Protein AF-0000000084122572 (afdb_homodimer)

pLDDT: mean 97.34, std 3.8, range [66.56, 98.88]

Secondary structure (DSSP, 8-state):
--B--TT--HHHHHHHHHHHHHSEE-HHHHHHHSSS-S-HHHHHHHHHHHHHTTSEEEEETTEEEE-HHHHHHHTT-SBGGG-----/--B--TT--HHHHHHHHHHHHHSEE-HHHHHHHSSS-S-HHHHHHHHHHHHHTTSEEEEETTEEEE-HHHHHHHTT-SBGGG-----

Organism: NCBI:txid755307

Radius of gyration: 16.16 Å; Cα contacts (8 Å, |Δi|>4): 294; chains: 2; bounding box: 22×49×39 Å

Foldseek 3Di:
DFAEAPVDDPLLLQLLVVLVVVQKDALVVSCVVCSRPDHSVVNLVSQVVCVQQPQWPDPDPRMIGGDPVVVCRNVRNDHSNPTDGDD/DFAEAPVDDPLLLQLLVVLVVVQKDALVVSCVVCSRPDHSVVNLVSQVVCVQQPQWPDPDPRMIGGDPVVVCRNVRNDHSNPTDGHD

InterPro domains:
  IPR036388 Winged helix-like DNA-binding domain superfamily [G3DSA:1.10.10.10] (1-87)

Structure (mmCIF, N/CA/C/O backbone):
data_AF-0000000084122572-model_v1
#
loop_
_entity.id
_entity.type
_entity.pdbx_description
1 polymer 'Winged helix-turn-helix domain-containing protein'
#
loop_
_atom_site.group_PDB
_atom_site.id
_atom_site.type_symbol
_atom_site.label_atom_id
_atom_site.label_alt_id
_atom_site.label_comp_id
_atom_site.label_asym_id
_atom_site.label_entity_id
_atom_site.label_seq_id
_atom_site.pdbx_PDB_ins_code
_atom_site.Cartn_x
_atom_site.Cartn_y
_atom_site.Cartn_z
_atom_site.occupancy
_atom_site.B_iso_or_equiv
_atom_site.auth_seq_id
_atom_site.auth_comp_id
_atom_site.auth_asym_id
_atom_site.auth_atom_id
_atom_site.pdbx_PDB_model_num
ATOM 1 N N . MET A 1 1 ? -8.031 -1.86 8.461 1 94.31 1 MET A N 1
ATOM 2 C CA . MET A 1 1 ? -6.695 -1.503 8 1 94.31 1 MET A CA 1
ATOM 3 C C . MET A 1 1 ? -5.875 -2.75 7.691 1 94.31 1 MET A C 1
ATOM 5 O O . MET A 1 1 ? -6.105 -3.811 8.273 1 94.31 1 MET A O 1
ATOM 9 N N . ARG A 1 2 ? -5.004 -2.73 6.719 1 97.31 2 ARG A N 1
ATOM 10 C CA . ARG A 1 2 ? -4.113 -3.834 6.387 1 97.31 2 ARG A CA 1
ATOM 11 C C . ARG A 1 2 ? -2.885 -3.838 7.289 1 97.31 2 ARG A C 1
ATOM 13 O O . ARG A 1 2 ? -2.434 -2.781 7.738 1 97.31 2 ARG A O 1
ATOM 20 N N . TYR A 1 3 ? -2.365 -5.004 7.527 1 97.19 3 TYR A N 1
ATOM 21 C CA . TYR A 1 3 ? -1.161 -5.199 8.328 1 97.19 3 TYR A CA 1
ATOM 22 C C . TYR A 1 3 ? -0.036 -5.789 7.484 1 97.19 3 TYR A C 1
ATOM 24 O O . TYR A 1 3 ? 0.026 -7.004 7.281 1 97.19 3 TYR A O 1
ATOM 32 N N . SER A 1 4 ? 0.848 -4.961 7.02 1 97.38 4 SER A N 1
ATOM 33 C CA . SER A 1 4 ? 1.877 -5.371 6.07 1 97.38 4 SER A CA 1
ATOM 34 C C . SER A 1 4 ? 3.096 -5.941 6.789 1 97.38 4 SER A C 1
ATOM 36 O O . SER A 1 4 ? 3.396 -5.547 7.918 1 97.38 4 SER A O 1
ATOM 38 N N . ALA A 1 5 ? 3.775 -6.859 6.203 1 97.56 5 ALA A N 1
ATOM 39 C CA . ALA A 1 5 ? 5.086 -7.316 6.656 1 97.56 5 ALA A CA 1
ATOM 40 C C . ALA A 1 5 ? 6.191 -6.375 6.18 1 97.56 5 ALA A C 1
ATOM 42 O O . ALA A 1 5 ? 5.992 -5.602 5.238 1 97.56 5 ALA A O 1
ATOM 43 N N . ASP A 1 6 ? 7.375 -6.496 6.809 1 95.94 6 ASP A N 1
ATOM 44 C CA . ASP A 1 6 ? 8.508 -5.625 6.508 1 95.94 6 ASP A CA 1
ATOM 45 C C . ASP A 1 6 ? 8.992 -5.824 5.074 1 95.94 6 ASP A C 1
ATOM 47 O O . ASP A 1 6 ? 9.586 -4.922 4.484 1 95.94 6 ASP A O 1
ATOM 51 N N . TRP A 1 7 ? 8.797 -6.988 4.57 1 97.19 7 TRP A N 1
ATOM 52 C CA . TRP A 1 7 ? 9.32 -7.316 3.246 1 97.19 7 TRP A CA 1
ATOM 53 C C . TRP A 1 7 ? 8.383 -6.812 2.152 1 97.19 7 TRP A C 1
ATOM 55 O O . TRP A 1 7 ? 8.727 -6.852 0.969 1 97.19 7 TRP A O 1
ATOM 65 N N . MET A 1 8 ? 7.121 -6.359 2.5 1 98.38 8 MET A N 1
ATOM 66 C CA . MET A 1 8 ? 6.129 -5.941 1.513 1 98.38 8 MET A CA 1
ATOM 67 C C . MET A 1 8 ? 6.398 -4.52 1.038 1 98.38 8 MET A C 1
ATOM 69 O O . MET A 1 8 ? 6.914 -3.693 1.794 1 98.38 8 MET A O 1
ATOM 73 N N . THR A 1 9 ? 6.027 -4.242 -0.184 1 98.19 9 THR A N 1
ATOM 74 C CA . THR A 1 9 ? 6.09 -2.93 -0.817 1 98.19 9 THR A CA 1
ATOM 75 C C . THR A 1 9 ? 4.711 -2.498 -1.306 1 98.19 9 THR A C 1
ATOM 77 O O . THR A 1 9 ? 3.758 -3.279 -1.264 1 98.19 9 THR A O 1
ATOM 80 N N . ILE A 1 10 ? 4.629 -1.223 -1.736 1 98.31 10 ILE A N 1
ATOM 81 C CA . ILE A 1 10 ? 3.348 -0.698 -2.191 1 98.31 10 ILE A CA 1
ATOM 82 C C . ILE A 1 10 ? 2.889 -1.461 -3.434 1 98.31 10 ILE A C 1
ATOM 84 O O . ILE A 1 10 ? 1.689 -1.665 -3.635 1 98.31 10 ILE A O 1
ATOM 88 N N . ALA A 1 11 ? 3.857 -1.939 -4.25 1 98.31 11 ALA A N 1
ATOM 89 C CA . ALA A 1 11 ? 3.535 -2.73 -5.434 1 98.31 11 ALA A CA 1
ATOM 90 C C . ALA A 1 11 ? 2.732 -3.973 -5.062 1 98.31 11 ALA A C 1
ATOM 92 O O . ALA A 1 11 ? 1.826 -4.375 -5.797 1 98.31 11 ALA A O 1
ATOM 93 N N . ASP A 1 12 ? 3.053 -4.566 -3.969 1 98.75 12 ASP A N 1
ATOM 94 C CA . ASP A 1 12 ? 2.365 -5.777 -3.527 1 98.75 12 ASP A CA 1
ATOM 95 C C . ASP A 1 12 ? 0.876 -5.516 -3.316 1 98.75 12 ASP A C 1
ATOM 97 O O . ASP A 1 12 ? 0.037 -6.324 -3.721 1 98.75 12 ASP A O 1
ATOM 101 N N . ASP A 1 13 ? 0.563 -4.414 -2.689 1 98.69 13 ASP A N 1
ATOM 102 C CA . ASP A 1 13 ? -0.836 -4.066 -2.467 1 98.69 13 ASP A CA 1
ATOM 103 C C . ASP A 1 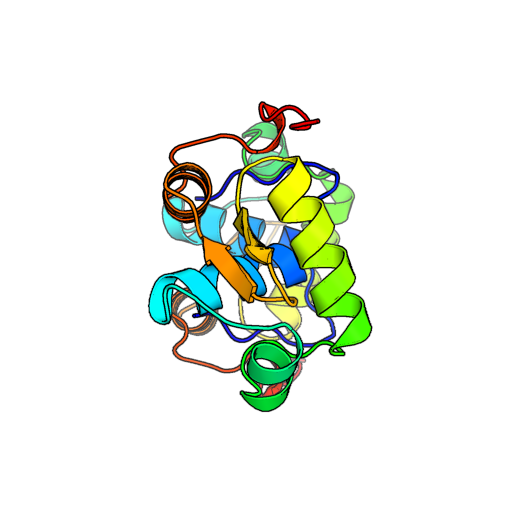13 ? -1.569 -3.865 -3.791 1 98.69 13 ASP A C 1
ATOM 105 O O . ASP A 1 13 ? -2.713 -4.301 -3.947 1 98.69 13 ASP A O 1
ATOM 109 N N . ARG A 1 14 ? -0.904 -3.205 -4.738 1 98.5 14 ARG A N 1
ATOM 110 C CA . ARG A 1 14 ? -1.53 -2.951 -6.031 1 98.5 14 ARG A CA 1
ATOM 111 C C . ARG A 1 14 ? -1.75 -4.25 -6.797 1 98.5 14 ARG A C 1
ATOM 113 O O . ARG A 1 14 ? -2.795 -4.438 -7.426 1 98.5 14 ARG A O 1
ATOM 120 N N . ILE A 1 15 ? -0.784 -5.086 -6.734 1 98.81 15 ILE A N 1
ATOM 121 C CA . ILE A 1 15 ? -0.897 -6.383 -7.387 1 98.81 15 ILE A CA 1
ATOM 122 C C . ILE A 1 15 ? -2.07 -7.16 -6.789 1 98.81 15 ILE A C 1
ATOM 124 O O . ILE A 1 15 ? -2.914 -7.68 -7.523 1 98.81 15 ILE A O 1
ATOM 128 N N . LEU A 1 16 ? -2.131 -7.254 -5.48 1 98.81 16 LEU A N 1
ATOM 129 C CA . LEU A 1 16 ? -3.199 -7.992 -4.812 1 98.81 16 LEU A CA 1
ATOM 130 C C . LEU A 1 16 ? -4.559 -7.379 -5.121 1 98.81 16 LEU A C 1
ATOM 132 O O . LEU A 1 16 ? -5.531 -8.102 -5.363 1 98.81 16 LEU A O 1
ATOM 136 N N . GLU A 1 17 ? -4.672 -6.062 -5.094 1 98.75 17 GLU A N 1
ATOM 137 C CA . GLU A 1 17 ? -5.93 -5.398 -5.418 1 98.75 17 GLU A CA 1
ATOM 138 C C . GLU A 1 17 ? -6.359 -5.699 -6.852 1 98.75 17 GLU A C 1
ATOM 140 O O . GLU A 1 17 ? -7.539 -5.949 -7.113 1 98.75 17 GLU A O 1
ATOM 145 N N . TYR A 1 18 ? -5.418 -5.555 -7.758 1 98.56 18 TYR A N 1
ATOM 146 C CA . TYR A 1 18 ? -5.719 -5.855 -9.156 1 98.56 18 TYR A CA 1
ATOM 147 C C . TYR A 1 18 ? -6.273 -7.266 -9.305 1 98.56 18 TYR A C 1
ATOM 149 O O . TYR A 1 18 ? -7.32 -7.469 -9.922 1 98.56 18 TYR A O 1
ATOM 157 N N . LEU A 1 19 ? -5.594 -8.242 -8.742 1 98.75 19 LEU A N 1
ATOM 158 C CA . LEU A 1 19 ? -5.988 -9.641 -8.867 1 98.75 19 LEU A CA 1
ATOM 159 C C . LEU A 1 19 ? -7.301 -9.906 -8.133 1 98.75 19 LEU A C 1
ATOM 161 O O . LEU A 1 19 ? -8.086 -10.766 -8.539 1 98.75 19 LEU A O 1
ATOM 165 N N . SER A 1 20 ? -7.477 -9.219 -7.039 1 98.56 20 SER A N 1
ATOM 166 C CA . SER A 1 20 ? -8.75 -9.352 -6.344 1 98.56 20 SER A CA 1
ATOM 167 C C . SER A 1 20 ? -9.922 -9.008 -7.262 1 98.56 20 SER A C 1
ATOM 169 O O . SER A 1 20 ? -11 -9.586 -7.145 1 98.56 20 SER A O 1
ATOM 171 N N . SER A 1 21 ? -9.727 -8.078 -8.141 1 97.31 21 SER A N 1
ATOM 172 C CA . SER A 1 21 ? -10.773 -7.637 -9.055 1 97.31 21 SER A CA 1
ATOM 173 C C . SER A 1 21 ? -10.836 -8.523 -10.289 1 97.31 21 SER A C 1
ATOM 175 O O . SER A 1 21 ? -11.914 -8.734 -10.859 1 97.31 21 SER A O 1
ATOM 177 N N . THR A 1 22 ? -9.734 -9.148 -10.742 1 97.69 22 THR A N 1
ATOM 178 C CA . THR A 1 22 ? -9.68 -9.891 -11.992 1 97.69 22 THR A CA 1
ATOM 179 C C . THR A 1 22 ? -9.547 -11.383 -11.734 1 97.69 22 THR A C 1
ATOM 181 O O . THR A 1 22 ? -9.664 -12.195 -12.656 1 97.69 22 THR A O 1
ATOM 184 N N . GLU A 1 23 ? -9.297 -11.727 -10.516 1 97.19 23 GLU A N 1
ATOM 185 C CA . GLU A 1 23 ? -9.117 -13.094 -10.031 1 97.19 23 GLU A CA 1
ATOM 186 C C . GLU A 1 23 ? -7.773 -13.664 -10.477 1 97.19 23 GLU A C 1
ATOM 188 O O . GLU A 1 23 ? -6.992 -14.133 -9.648 1 97.19 23 GLU A O 1
ATOM 193 N N . THR A 1 24 ? -7.52 -13.641 -11.797 1 98.38 24 THR A N 1
ATOM 194 C CA . THR A 1 24 ? -6.27 -14.164 -12.352 1 98.38 24 THR A CA 1
ATOM 195 C C . THR A 1 24 ? -5.676 -13.188 -13.359 1 98.38 24 THR A C 1
ATOM 197 O O . THR A 1 24 ? -6.402 -12.422 -13.992 1 98.38 24 THR A O 1
ATOM 200 N N . SER A 1 25 ? -4.293 -13.258 -13.484 1 98.69 25 SER A N 1
ATOM 201 C CA . SER A 1 25 ? -3.625 -12.43 -14.484 1 98.69 25 SER A CA 1
ATOM 202 C C . SER A 1 25 ? -2.143 -12.766 -14.586 1 98.69 25 SER A C 1
ATOM 204 O O . SER A 1 25 ? -1.65 -13.633 -13.859 1 98.69 25 SER A O 1
ATOM 206 N N . THR A 1 26 ? -1.456 -12.117 -15.523 1 98.81 26 THR A N 1
ATOM 207 C CA . THR A 1 26 ? -0.013 -12.227 -15.703 1 98.81 26 THR A CA 1
ATOM 208 C C . THR A 1 26 ? 0.667 -10.883 -15.438 1 98.81 26 THR A C 1
ATOM 210 O O . THR A 1 26 ? 0.035 -9.828 -15.539 1 98.81 26 THR A O 1
ATOM 213 N N . PRO A 1 27 ? 1.97 -10.969 -15.094 1 98.69 27 PRO A N 1
ATOM 214 C CA . PRO A 1 27 ? 2.705 -9.719 -14.914 1 98.69 27 PRO A CA 1
ATOM 215 C C . PRO A 1 27 ? 2.572 -8.781 -16.125 1 98.69 27 PRO A C 1
ATOM 217 O O . PRO A 1 27 ? 2.412 -7.57 -15.953 1 98.69 27 PRO A O 1
ATOM 220 N N . LYS A 1 28 ? 2.562 -9.328 -17.312 1 98.56 28 LYS A N 1
ATOM 221 C CA . LYS A 1 28 ? 2.43 -8.516 -18.516 1 98.56 28 LYS A CA 1
ATOM 222 C C . LYS A 1 28 ? 1.072 -7.82 -18.562 1 98.56 28 LYS A C 1
ATOM 224 O O . LYS A 1 28 ? 0.994 -6.621 -18.844 1 98.56 28 LYS A O 1
ATOM 229 N N . LYS A 1 29 ? 0.058 -8.578 -18.375 1 98.38 29 LYS A N 1
ATOM 230 C CA . LYS A 1 29 ? -1.286 -8.008 -18.406 1 98.38 29 LYS A CA 1
ATOM 231 C C . LYS A 1 29 ? -1.456 -6.938 -17.328 1 98.38 29 LYS A C 1
ATOM 233 O O . LYS A 1 29 ? -2.123 -5.926 -17.547 1 98.38 29 LYS A O 1
ATOM 238 N N . MET A 1 30 ? -0.929 -7.16 -16.141 1 98.12 30 MET A N 1
ATOM 239 C CA . MET A 1 30 ? -0.984 -6.172 -15.078 1 98.12 30 MET A CA 1
ATOM 240 C C . MET A 1 30 ? -0.303 -4.871 -15.5 1 98.12 30 MET A C 1
ATOM 242 O O . MET A 1 30 ? -0.881 -3.793 -15.367 1 98.12 30 MET A O 1
ATOM 246 N N . GLU A 1 31 ? 0.901 -4.996 -16.062 1 98.31 31 GLU A N 1
ATOM 247 C CA . GLU A 1 31 ? 1.627 -3.826 -16.547 1 98.31 31 GLU A CA 1
ATOM 248 C C . GLU A 1 31 ? 0.838 -3.09 -17.625 1 98.31 31 GLU A C 1
ATOM 250 O O . GLU A 1 31 ? 0.695 -1.867 -17.578 1 98.31 31 GLU A O 1
ATOM 255 N N . ASP A 1 32 ? 0.251 -3.873 -18.547 1 98.06 32 ASP A N 1
ATOM 256 C CA . ASP A 1 32 ? -0.464 -3.305 -19.688 1 98.06 32 ASP A CA 1
ATOM 257 C C . ASP A 1 32 ? -1.736 -2.59 -19.234 1 98.06 32 ASP A C 1
ATOM 259 O O . ASP A 1 32 ? -2.236 -1.705 -19.922 1 98.06 32 ASP A O 1
ATOM 263 N N . SER A 1 33 ? -2.25 -3.025 -18.172 1 96.06 33 SER A N 1
ATOM 264 C CA . SER A 1 33 ? -3.502 -2.461 -17.672 1 96.06 33 SER A CA 1
ATOM 265 C C . SER A 1 33 ? -3.332 -0.998 -17.281 1 96.06 33 SER A C 1
ATOM 267 O O . SER A 1 33 ? -4.293 -0.227 -17.297 1 96.06 33 SER A O 1
ATOM 269 N N . GLY A 1 34 ? -2.107 -0.616 -16.812 1 94.25 34 GLY A N 1
ATOM 270 C CA . GLY A 1 34 ? -1.844 0.736 -16.344 1 94.25 34 GLY A CA 1
ATOM 271 C C . GLY A 1 34 ? -2.26 0.962 -14.906 1 94.25 34 GLY A C 1
ATOM 272 O O . GLY A 1 34 ? -1.981 2.018 -14.328 1 94.25 34 GLY A O 1
ATOM 273 N N . SER A 1 35 ? -2.928 -0.006 -14.375 1 91.69 35 SER A N 1
ATOM 274 C CA . SER A 1 35 ? -3.379 0.109 -12.992 1 91.69 35 SER A CA 1
ATOM 275 C C . SER A 1 35 ? -2.264 -0.246 -12.008 1 91.69 35 SER A C 1
ATOM 277 O O . SER A 1 35 ? -2.227 0.267 -10.891 1 91.69 35 SER A O 1
ATOM 279 N N . VAL A 1 36 ? -1.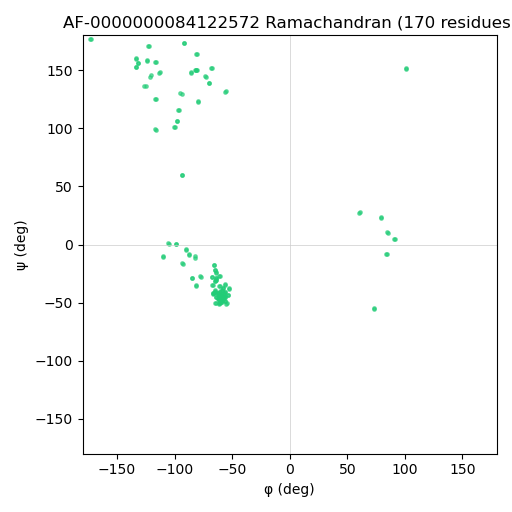468 -1.139 -12.344 1 95.56 36 VAL A N 1
ATOM 280 C CA . VAL A 1 36 ? -0.245 -1.48 -11.625 1 95.56 36 VAL A CA 1
ATOM 281 C C . VAL A 1 36 ? 0.959 -0.86 -12.328 1 95.56 36 VAL A C 1
ATOM 283 O O . VAL A 1 36 ? 1.413 -1.365 -13.359 1 95.56 36 VAL A O 1
ATOM 286 N N . ARG A 1 37 ? 1.446 0.192 -11.852 1 96.38 37 ARG A N 1
ATOM 287 C CA . ARG A 1 37 ? 2.398 1.033 -12.57 1 96.38 37 ARG A CA 1
ATOM 288 C C . ARG A 1 37 ? 3.834 0.651 -12.227 1 96.38 37 ARG A C 1
ATOM 290 O O . ARG A 1 37 ? 4.598 1.477 -11.719 1 96.38 37 ARG A O 1
ATOM 297 N N . PHE A 1 38 ? 4.195 -0.453 -12.461 1 97.44 38 PHE A N 1
ATOM 298 C CA . PHE A 1 38 ? 5.535 -1.019 -12.344 1 97.44 38 PHE A CA 1
ATOM 299 C C . PHE A 1 38 ? 5.891 -1.827 -13.586 1 97.44 38 PHE A C 1
ATOM 301 O O . PHE A 1 38 ? 5.012 -2.162 -14.383 1 97.44 38 PHE A O 1
ATOM 308 N N . THR A 1 39 ? 7.082 -2.035 -13.797 1 97.5 39 THR A N 1
ATOM 309 C CA . THR A 1 39 ? 7.508 -2.818 -14.945 1 97.5 39 THR A CA 1
ATOM 310 C C . THR A 1 39 ? 7.086 -4.277 -14.797 1 97.5 39 THR A C 1
ATOM 312 O O . THR A 1 39 ? 6.969 -4.785 -13.68 1 97.5 39 THR A O 1
ATOM 315 N N . ARG A 1 40 ? 6.883 -4.93 -15.938 1 98.12 40 ARG A N 1
ATOM 316 C CA . ARG A 1 40 ? 6.527 -6.348 -15.969 1 98.12 40 ARG A CA 1
ATOM 317 C C . ARG A 1 40 ? 7.531 -7.18 -15.172 1 98.12 40 ARG A C 1
ATOM 319 O O . ARG A 1 40 ? 7.145 -8.102 -14.453 1 98.12 40 ARG A O 1
ATOM 326 N N . GLN A 1 41 ? 8.766 -6.891 -15.352 1 98.44 41 GLN A N 1
ATOM 327 C CA . GLN A 1 41 ? 9.812 -7.625 -14.656 1 98.44 41 GLN A CA 1
ATOM 328 C C . GLN A 1 41 ? 9.648 -7.516 -13.141 1 98.44 41 GLN A C 1
ATOM 330 O O . GLN A 1 41 ? 9.695 -8.523 -12.43 1 98.44 41 GLN A O 1
ATOM 335 N N . TYR A 1 42 ? 9.477 -6.293 -12.641 1 98.75 42 TYR A N 1
ATOM 336 C CA . TYR A 1 42 ? 9.328 -6.059 -11.211 1 98.75 42 TYR A CA 1
ATOM 337 C C . TYR A 1 42 ? 8.031 -6.676 -10.688 1 98.75 42 TYR A C 1
ATOM 339 O O . TYR A 1 42 ? 8.016 -7.27 -9.609 1 98.75 42 TYR A O 1
ATOM 347 N N . ILE A 1 43 ? 6.965 -6.516 -11.469 1 98.81 43 ILE A N 1
ATOM 348 C CA . ILE A 1 43 ? 5.703 -7.141 -11.094 1 98.81 43 ILE A CA 1
ATOM 349 C C . ILE A 1 43 ? 5.895 -8.648 -10.953 1 98.81 43 ILE A C 1
ATOM 351 O O . ILE A 1 43 ? 5.387 -9.258 -10.016 1 98.81 43 ILE A O 1
ATOM 355 N N . GLY A 1 44 ? 6.582 -9.234 -11.891 1 98.75 44 GLY A N 1
ATOM 356 C CA . GLY A 1 44 ? 6.863 -10.664 -11.812 1 98.75 44 GLY A CA 1
ATOM 357 C C . GLY A 1 44 ? 7.605 -11.055 -10.547 1 98.75 44 GLY A C 1
ATOM 358 O O . GLY A 1 44 ? 7.27 -12.055 -9.914 1 98.75 44 GLY A O 1
ATOM 359 N N . GLU A 1 45 ? 8.609 -10.352 -10.219 1 98.69 45 GLU A N 1
ATOM 360 C CA . GLU A 1 45 ? 9.383 -10.586 -9 1 98.69 45 GLU A CA 1
ATOM 361 C C . GLU A 1 45 ? 8.492 -10.539 -7.766 1 98.69 45 GLU A C 1
ATOM 363 O O . GLU A 1 45 ? 8.594 -11.398 -6.887 1 98.69 45 GLU A O 1
ATOM 368 N N . ARG A 1 46 ? 7.715 -9.5 -7.719 1 98.75 46 ARG A N 1
ATOM 369 C CA . ARG A 1 46 ? 6.832 -9.336 -6.57 1 98.75 46 ARG A CA 1
ATOM 370 C C . ARG A 1 46 ? 5.793 -10.445 -6.516 1 98.75 46 ARG A C 1
ATOM 372 O O . ARG A 1 46 ? 5.441 -10.922 -5.434 1 98.75 46 ARG A O 1
ATOM 379 N N . CYS A 1 47 ? 5.223 -10.852 -7.668 1 98.81 47 CYS A N 1
ATOM 380 C CA . CYS A 1 47 ? 4.281 -11.961 -7.699 1 98.81 47 CYS A CA 1
ATOM 381 C C . CYS A 1 47 ? 4.91 -13.227 -7.125 1 98.81 47 CYS A C 1
ATOM 383 O O . CYS A 1 47 ? 4.27 -13.961 -6.371 1 98.81 47 CYS A O 1
ATOM 385 N N . ARG A 1 48 ? 6.125 -13.531 -7.52 1 98.5 48 ARG A N 1
ATOM 386 C CA . ARG A 1 48 ? 6.828 -14.695 -6.984 1 98.5 48 ARG A CA 1
ATOM 387 C C . ARG A 1 48 ? 6.953 -14.602 -5.465 1 98.5 48 ARG A C 1
ATOM 389 O O . ARG A 1 48 ? 6.723 -15.586 -4.758 1 98.5 48 ARG A O 1
ATOM 396 N N . LYS A 1 49 ? 7.324 -13.469 -5.012 1 98.62 49 LYS A N 1
ATOM 397 C CA . LYS A 1 49 ? 7.461 -13.258 -3.572 1 98.62 49 LYS A CA 1
ATOM 398 C C . LYS A 1 49 ? 6.121 -13.453 -2.861 1 98.62 49 LYS A C 1
ATOM 400 O O . LYS A 1 49 ? 6.043 -14.164 -1.861 1 98.62 49 LYS A O 1
ATOM 405 N N . LEU A 1 50 ? 5.09 -12.805 -3.336 1 98.81 50 LEU A N 1
ATOM 406 C CA . LEU A 1 50 ? 3.75 -12.945 -2.775 1 98.81 50 LEU A CA 1
ATOM 407 C C . LEU A 1 50 ? 3.309 -14.406 -2.773 1 98.81 50 LEU A C 1
ATOM 409 O O . LEU A 1 50 ? 2.654 -14.859 -1.832 1 98.81 50 LEU A O 1
ATOM 413 N N . ALA A 1 51 ? 3.635 -15.102 -3.877 1 98.69 51 ALA A N 1
ATOM 414 C CA . ALA A 1 51 ? 3.283 -16.516 -3.971 1 98.69 51 ALA A CA 1
ATOM 415 C C . ALA A 1 51 ? 4.035 -17.344 -2.926 1 98.69 51 ALA A C 1
ATOM 417 O O . ALA A 1 51 ? 3.475 -18.266 -2.332 1 98.69 51 ALA A O 1
ATOM 418 N N . SER A 1 52 ? 5.262 -17.016 -2.713 1 98.5 52 SER A N 1
ATOM 419 C CA . SER A 1 52 ? 6.078 -17.766 -1.759 1 98.5 52 SER A CA 1
ATOM 420 C C . SER A 1 52 ? 5.559 -17.594 -0.335 1 98.5 52 SER A C 1
ATOM 422 O O . SER A 1 52 ? 5.914 -18.359 0.558 1 98.5 52 SER A O 1
ATOM 424 N N . TYR A 1 53 ? 4.754 -16.594 -0.063 1 98.5 53 TYR A N 1
ATOM 425 C CA . 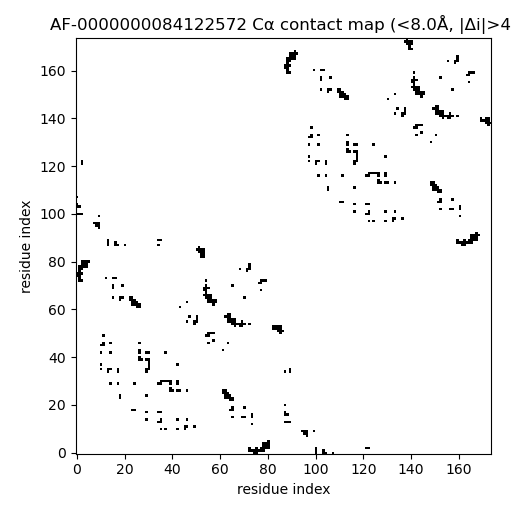TYR A 1 53 ? 4.16 -16.391 1.253 1 98.5 53 TYR A CA 1
ATOM 426 C C . TYR A 1 53 ? 2.688 -16.781 1.256 1 98.5 53 TYR A C 1
ATOM 428 O O . TYR A 1 53 ? 1.976 -16.531 2.232 1 98.5 53 TYR A O 1
ATOM 436 N N . GLY A 1 54 ? 2.182 -17.234 0.116 1 98.31 54 GLY A N 1
ATOM 437 C CA . GLY A 1 54 ? 0.854 -17.828 0.055 1 98.31 54 GLY A CA 1
ATOM 438 C C . GLY A 1 54 ? -0.235 -16.828 -0.254 1 98.31 54 GLY A C 1
ATOM 439 O O . GLY A 1 54 ? -1.423 -17.141 -0.205 1 98.31 54 GLY A O 1
ATOM 440 N N . LEU A 1 55 ? 0.115 -15.594 -0.521 1 98.75 55 LEU A N 1
ATOM 441 C CA . LEU A 1 55 ? -0.876 -14.578 -0.858 1 98.75 55 LEU A CA 1
ATOM 442 C C . LEU A 1 55 ? -1.351 -14.742 -2.299 1 98.75 55 LEU A C 1
ATOM 444 O O . LEU A 1 55 ? -2.447 -14.297 -2.648 1 98.75 55 LEU A O 1
ATOM 448 N N . LEU A 1 56 ? -0.49 -15.289 -3.111 1 98.81 56 LEU A N 1
ATOM 449 C CA . LEU A 1 56 ? -0.828 -15.664 -4.48 1 98.81 56 LEU A CA 1
ATOM 450 C C . LEU A 1 56 ? -0.531 -17.141 -4.734 1 98.81 56 LEU A C 1
ATOM 452 O O . LEU A 1 56 ? 0.209 -17.766 -3.975 1 98.81 56 LEU A O 1
ATOM 456 N N . LYS A 1 57 ? -1.215 -17.641 -5.762 1 98.69 57 LYS A N 1
ATOM 457 C CA . LYS A 1 57 ? -0.893 -18.953 -6.309 1 98.69 57 LYS A CA 1
ATOM 458 C C . LYS A 1 57 ? -0.424 -18.859 -7.758 1 98.69 57 LYS A C 1
ATOM 460 O O . LYS A 1 57 ? -1.057 -18.172 -8.57 1 98.69 57 LYS A O 1
ATOM 465 N N . HIS A 1 58 ? 0.732 -19.406 -7.973 1 98.5 58 HIS A N 1
ATOM 466 C CA . HIS A 1 58 ? 1.209 -19.516 -9.344 1 98.5 58 HIS A CA 1
ATOM 467 C C . HIS A 1 58 ? 0.573 -20.703 -10.062 1 98.5 58 HIS A C 1
ATOM 469 O O . HIS A 1 58 ? 0.751 -21.844 -9.648 1 98.5 58 HIS A O 1
ATOM 475 N N . LEU A 1 59 ? -0.104 -20.469 -11.18 1 98.25 59 LEU A N 1
ATOM 476 C CA . LEU A 1 59 ? -0.863 -21.516 -11.859 1 98.25 59 LEU A CA 1
ATOM 477 C C . LEU A 1 59 ? -0.067 -22.094 -13.023 1 98.25 59 LEU A C 1
ATOM 479 O O . LEU A 1 59 ? -0.526 -23.031 -13.688 1 98.25 59 LEU A O 1
ATOM 483 N N . GLY A 1 60 ? 1.138 -21.594 -13.227 1 97.44 60 GLY A N 1
ATOM 484 C CA . GLY A 1 60 ? 1.952 -21.969 -14.367 1 97.44 60 GLY A CA 1
ATOM 485 C C . GLY A 1 60 ? 1.934 -20.938 -15.484 1 97.44 60 GLY A C 1
ATOM 486 O O . GLY A 1 60 ? 0.979 -20.172 -15.609 1 97.44 60 GLY A O 1
ATOM 487 N N . ASN A 1 61 ? 3.047 -20.906 -16.25 1 96.75 61 ASN A N 1
ATOM 488 C CA . ASN A 1 61 ? 3.162 -20.047 -17.422 1 96.75 61 ASN A CA 1
ATOM 489 C C . ASN A 1 61 ? 3.018 -18.578 -17.062 1 96.75 61 ASN A C 1
ATOM 491 O O . ASN A 1 61 ? 2.398 -17.797 -17.797 1 96.75 61 ASN A O 1
ATOM 495 N N . GLY A 1 62 ? 3.357 -18.219 -15.875 1 97.5 62 GLY A N 1
ATOM 496 C CA . GLY A 1 62 ? 3.396 -16.828 -15.453 1 97.5 62 GLY A CA 1
ATOM 497 C C . GLY A 1 62 ? 2.049 -16.297 -14.992 1 97.5 62 GLY A C 1
ATOM 498 O O . GLY A 1 62 ? 1.881 -15.102 -14.781 1 97.5 62 GLY A O 1
ATOM 499 N N . VAL A 1 63 ? 1.059 -17.266 -14.812 1 98.69 63 VAL A N 1
ATOM 500 C CA . VAL A 1 63 ? -0.282 -16.859 -14.398 1 98.69 63 VAL A CA 1
ATOM 501 C C . VAL A 1 63 ? -0.411 -16.984 -12.883 1 98.69 63 VAL A C 1
ATOM 503 O O . VAL A 1 63 ? -0.076 -18.016 -12.305 1 98.69 63 VAL A O 1
ATOM 506 N N . TYR A 1 64 ? -0.914 -15.867 -12.258 1 98.81 64 TYR A N 1
ATOM 507 C CA . TYR A 1 64 ? -1.082 -15.836 -10.805 1 98.81 64 TYR A CA 1
ATOM 508 C C . TYR A 1 64 ? -2.541 -15.602 -10.43 1 98.81 64 TYR A C 1
ATOM 510 O O . TYR A 1 64 ? -3.252 -14.859 -11.117 1 98.81 64 TYR A O 1
ATOM 518 N N . ARG A 1 65 ? -2.936 -16.188 -9.383 1 98.88 65 ARG A N 1
ATOM 519 C CA . ARG A 1 65 ? -4.266 -16.031 -8.805 1 98.88 65 ARG A CA 1
ATOM 520 C C . ARG A 1 65 ? -4.176 -15.633 -7.336 1 98.88 65 ARG A C 1
ATOM 522 O O . ARG A 1 65 ? -3.352 -16.156 -6.59 1 98.88 65 ARG A O 1
ATOM 529 N N . ILE A 1 66 ? -4.984 -14.695 -6.961 1 98.88 66 ILE A N 1
ATOM 530 C CA . ILE A 1 66 ? -5.008 -14.352 -5.543 1 98.88 66 ILE A CA 1
ATOM 531 C C . ILE A 1 66 ? -5.641 -15.484 -4.742 1 98.88 66 ILE A C 1
ATOM 533 O O . ILE A 1 66 ? -6.609 -16.109 -5.191 1 98.88 66 ILE A O 1
ATOM 537 N N . THR A 1 67 ? -5.086 -15.789 -3.596 1 98.69 67 THR A N 1
ATOM 538 C CA . THR A 1 67 ? -5.613 -16.828 -2.721 1 98.69 67 THR A CA 1
ATOM 539 C C . THR A 1 67 ? -6.598 -16.25 -1.712 1 98.69 67 THR A C 1
ATOM 541 O O . THR A 1 67 ? -6.77 -15.031 -1.642 1 98.69 67 THR A O 1
ATOM 544 N N . ASN A 1 68 ? -7.254 -17.156 -0.94 1 98.5 68 ASN A N 1
ATOM 545 C CA . ASN A 1 68 ? -8.078 -16.688 0.171 1 98.5 68 ASN A CA 1
ATOM 546 C C . ASN A 1 68 ? -7.262 -15.883 1.177 1 98.5 68 ASN A C 1
ATOM 548 O O . ASN A 1 68 ? -7.742 -14.891 1.719 1 98.5 68 ASN A O 1
ATOM 552 N N . THR A 1 69 ? -6.027 -16.328 1.443 1 98.44 69 THR A N 1
ATOM 553 C CA . THR A 1 69 ? -5.125 -15.602 2.336 1 98.44 69 THR A CA 1
ATOM 554 C C . THR A 1 69 ? -4.859 -14.195 1.816 1 98.44 69 THR A C 1
ATOM 556 O O . THR A 1 69 ? -4.883 -13.227 2.584 1 98.44 69 THR A O 1
ATOM 559 N N . GLY A 1 70 ? -4.582 -14.078 0.533 1 98.69 70 GLY A N 1
ATOM 560 C CA . GLY A 1 70 ? -4.395 -12.773 -0.072 1 98.69 70 GLY A CA 1
ATOM 561 C C . GLY A 1 70 ? -5.594 -11.859 0.102 1 98.69 70 GLY A C 1
ATOM 562 O O . GLY A 1 70 ? -5.441 -10.672 0.395 1 98.69 70 GLY A O 1
ATOM 563 N N . GLU A 1 71 ? -6.82 -12.422 -0.073 1 98.75 71 GLU A N 1
ATOM 564 C CA . GLU A 1 71 ? -8.047 -11.656 0.112 1 98.75 71 GLU A CA 1
ATOM 565 C C . GLU A 1 71 ? -8.203 -11.195 1.56 1 98.75 71 GLU A C 1
ATOM 567 O O . GLU A 1 71 ? -8.562 -10.047 1.818 1 98.75 71 GLU A O 1
ATOM 572 N N . GLN A 1 72 ? -7.953 -12.094 2.469 1 98.69 72 GLN A N 1
ATOM 573 C CA . GLN A 1 72 ? -8.062 -11.773 3.891 1 98.69 72 GLN A CA 1
ATOM 574 C C . GLN A 1 72 ? -7.086 -10.664 4.281 1 98.69 72 GLN A C 1
ATOM 576 O O . GLN A 1 72 ? -7.398 -9.82 5.121 1 98.69 72 GLN A O 1
ATOM 581 N N . TYR A 1 73 ? -5.906 -10.672 3.668 1 98.75 73 TYR A N 1
ATOM 582 C CA . TYR A 1 73 ? -4.938 -9.609 3.902 1 98.75 73 TYR A CA 1
ATOM 583 C C . TYR A 1 73 ? -5.496 -8.258 3.467 1 98.75 73 TYR A C 1
ATOM 585 O O . TYR A 1 73 ? -5.402 -7.277 4.203 1 98.75 73 TYR A O 1
ATOM 593 N N . LEU A 1 74 ? -6.09 -8.258 2.248 1 98.31 74 LEU A N 1
ATOM 594 C CA . LEU A 1 74 ? -6.652 -7.02 1.726 1 98.31 74 LEU A CA 1
ATOM 595 C C . LEU A 1 74 ? -7.758 -6.496 2.637 1 98.31 74 LEU A C 1
ATOM 597 O O . LEU A 1 74 ? -7.977 -5.285 2.727 1 98.31 74 LEU A O 1
ATOM 601 N N . GLN A 1 75 ? -8.422 -7.438 3.367 1 97.56 75 GLN A N 1
ATOM 602 C CA . GLN A 1 75 ? -9.523 -7.07 4.242 1 97.56 75 GLN A CA 1
ATOM 603 C C . GLN A 1 75 ? -9.031 -6.738 5.648 1 97.56 75 GLN A C 1
ATOM 605 O O . GLN A 1 75 ? -9.812 -6.344 6.512 1 97.56 75 GLN A O 1
ATOM 610 N N . GLY A 1 76 ? -7.758 -6.914 5.879 1 97.38 76 GLY A N 1
ATOM 611 C CA . GLY A 1 76 ? -7.188 -6.633 7.184 1 97.38 76 GLY A CA 1
ATOM 612 C C . GLY A 1 76 ? -7.445 -7.734 8.195 1 97.38 76 GLY A C 1
ATOM 613 O O . GLY A 1 76 ? -7.422 -7.488 9.406 1 97.38 76 GLY A O 1
ATOM 614 N N . GLU A 1 77 ? -7.68 -8.891 7.691 1 98.12 77 GLU A N 1
ATOM 615 C CA . GLU A 1 77 ? -8.078 -9.984 8.57 1 98.12 77 GLU A CA 1
ATOM 616 C C . GLU A 1 77 ? -6.867 -10.805 9.016 1 98.12 77 GLU A C 1
ATOM 618 O O . GLU A 1 77 ? -6.957 -11.586 9.961 1 98.12 77 GLU A O 1
ATOM 623 N N . ILE A 1 78 ? -5.773 -10.641 8.328 1 97.56 78 ILE A N 1
ATOM 624 C CA . ILE A 1 78 ? -4.566 -11.352 8.742 1 97.56 78 ILE A CA 1
ATOM 625 C C . ILE A 1 78 ? -3.389 -10.383 8.781 1 97.56 78 ILE A C 1
ATOM 627 O O . ILE A 1 78 ? -3.418 -9.328 8.133 1 97.56 78 ILE A O 1
ATOM 631 N N . ASP A 1 79 ? -2.432 -10.758 9.562 1 97.94 79 ASP A N 1
ATOM 632 C CA . ASP A 1 79 ? -1.161 -10.047 9.656 1 97.94 79 ASP A CA 1
ATOM 633 C C . ASP A 1 79 ? -0.102 -10.695 8.766 1 97.94 79 ASP A C 1
ATOM 635 O O . ASP A 1 79 ? 0.333 -11.82 9.031 1 97.94 79 ASP A O 1
ATOM 639 N N . ALA A 1 80 ? 0.376 -9.984 7.754 1 97.94 80 ALA A N 1
ATOM 640 C CA . ALA A 1 80 ? 1.32 -10.547 6.793 1 97.94 80 ALA A CA 1
ATOM 641 C C . ALA A 1 80 ? 2.635 -10.922 7.473 1 97.94 80 ALA A C 1
ATOM 643 O O . ALA A 1 80 ? 3.385 -11.758 6.965 1 97.94 80 ALA A O 1
ATOM 644 N N . GLU A 1 81 ? 2.918 -10.281 8.586 1 96.69 81 GLU A N 1
ATOM 645 C CA . GLU A 1 81 ? 4.137 -10.609 9.32 1 96.69 81 GLU A CA 1
ATOM 646 C C . GLU A 1 81 ? 4.094 -12.039 9.852 1 96.69 81 GLU A C 1
ATOM 648 O O . GLU A 1 81 ? 5.129 -12.617 10.188 1 96.69 81 GLU A O 1
ATOM 653 N N . GLU A 1 82 ? 2.928 -12.57 9.992 1 96.94 82 GLU A N 1
ATOM 654 C CA . GLU A 1 82 ? 2.76 -13.914 10.547 1 96.94 82 GLU A CA 1
ATOM 655 C C . GLU A 1 82 ? 2.844 -14.977 9.453 1 96.94 82 GLU A C 1
ATOM 657 O O . GLU A 1 82 ? 2.848 -16.172 9.75 1 96.94 82 GLU A O 1
ATOM 662 N N . LEU A 1 83 ? 2.873 -14.578 8.25 1 96.75 83 LEU A N 1
ATOM 663 C CA . LEU A 1 83 ? 2.949 -15.531 7.145 1 96.75 83 LEU A CA 1
ATOM 664 C C . LEU A 1 83 ? 4.34 -16.141 7.051 1 96.75 83 LEU A C 1
ATOM 666 O O . LEU A 1 83 ? 5.34 -15.477 7.332 1 96.75 83 LEU A O 1
ATOM 670 N N . SER A 1 84 ? 4.359 -17.375 6.672 1 94.19 84 SER A N 1
ATOM 671 C CA . SER A 1 84 ? 5.617 -18.094 6.465 1 94.19 84 SER A CA 1
ATOM 672 C C . SER A 1 84 ? 5.816 -18.453 4.996 1 94.19 84 SER A C 1
ATOM 674 O O . SER A 1 84 ? 4.844 -18.641 4.262 1 94.19 84 SER A O 1
ATOM 676 N N . HIS A 1 85 ? 7.047 -18.453 4.645 1 92.19 85 HIS A N 1
ATOM 677 C CA . HIS A 1 85 ? 7.367 -18.891 3.289 1 92.19 85 HIS A CA 1
ATOM 678 C C . HIS A 1 85 ? 6.82 -20.281 3.014 1 92.19 85 HIS A C 1
ATOM 680 O O . HIS A 1 85 ? 6.93 -21.172 3.855 1 92.19 85 HIS A O 1
ATOM 686 N N . ILE A 1 86 ? 6.145 -20.312 1.8 1 85.69 86 ILE A N 1
ATOM 687 C CA . ILE A 1 86 ? 5.641 -21.609 1.388 1 85.69 86 ILE A CA 1
ATOM 688 C C . ILE A 1 86 ? 6.609 -22.25 0.393 1 85.69 86 ILE A C 1
ATOM 690 O O . ILE A 1 86 ? 7.125 -21.578 -0.5 1 85.69 86 ILE A O 1
ATOM 694 N N . GLU A 1 87 ? 7.414 -23.266 0.692 1 66.56 87 GLU A N 1
ATOM 695 C CA . GLU A 1 87 ? 8.352 -24.016 -0.143 1 66.56 87 GLU A CA 1
ATOM 696 C C . GLU A 1 87 ? 7.695 -24.469 -1.442 1 66.56 87 GLU A C 1
ATOM 698 O O . GLU A 1 87 ? 6.48 -24.688 -1.49 1 66.56 87 GLU A O 1
ATOM 703 N N . MET B 1 1 ? -9.617 -0.451 -6.824 1 94.31 1 MET B N 1
ATOM 704 C CA . MET B 1 1 ? -8.164 -0.482 -6.633 1 94.31 1 MET B CA 1
ATOM 705 C C . MET B 1 1 ? -7.613 0.927 -6.453 1 94.31 1 MET B C 1
ATOM 707 O O . MET B 1 1 ? -8.172 1.891 -6.98 1 94.31 1 MET B O 1
ATOM 711 N N . ARG B 1 2 ? -6.613 1.13 -5.645 1 97.25 2 ARG B N 1
ATOM 712 C CA . ARG B 1 2 ? -5.957 2.42 -5.453 1 97.25 2 ARG B CA 1
ATOM 713 C C . ARG B 1 2 ? -4.949 2.693 -6.562 1 97.25 2 ARG B C 1
ATOM 715 O O . ARG B 1 2 ? -4.352 1.764 -7.109 1 97.25 2 ARG B O 1
ATOM 722 N N . TYR B 1 3 ? -4.77 3.943 -6.852 1 97.19 3 TYR B N 1
ATOM 723 C CA . TYR B 1 3 ? -3.809 4.398 -7.852 1 97.19 3 TYR B CA 1
ATOM 724 C C . TYR B 1 3 ? -2.723 5.258 -7.215 1 97.19 3 TYR B C 1
ATOM 726 O O . TYR B 1 3 ? -2.918 6.457 -6.996 1 97.19 3 TYR B O 1
ATOM 734 N N . SER B 1 4 ? -1.595 4.672 -6.953 1 97.38 4 SER B N 1
ATOM 735 C CA . SER B 1 4 ? -0.537 5.336 -6.199 1 97.38 4 SER B CA 1
ATOM 736 C C . SER B 1 4 ? 0.351 6.176 -7.109 1 97.38 4 SER B C 1
ATOM 738 O O . SER B 1 4 ? 0.529 5.848 -8.289 1 97.38 4 SER B O 1
ATOM 740 N N . ALA B 1 5 ? 0.876 7.258 -6.629 1 97.56 5 ALA B N 1
ATOM 741 C CA . ALA B 1 5 ? 1.938 8.008 -7.297 1 97.56 5 ALA B CA 1
ATOM 742 C C . ALA B 1 5 ? 3.301 7.363 -7.047 1 97.56 5 ALA B C 1
ATOM 744 O O . ALA B 1 5 ? 3.465 6.59 -6.102 1 97.56 5 ALA B O 1
ATOM 745 N N . ASP B 1 6 ? 4.293 7.75 -7.871 1 95.94 6 ASP B N 1
ATOM 746 C CA . ASP B 1 6 ? 5.637 7.184 -7.797 1 95.94 6 ASP B CA 1
ATOM 747 C C . ASP B 1 6 ? 6.305 7.523 -6.469 1 95.94 6 ASP B C 1
ATOM 749 O O . ASP B 1 6 ? 7.195 6.805 -6.012 1 95.94 6 ASP B O 1
ATOM 753 N N . TRP B 1 7 ? 5.934 8.617 -5.918 1 97.19 7 TRP B N 1
ATOM 754 C CA . TRP B 1 7 ? 6.586 9.086 -4.703 1 97.19 7 TRP B CA 1
ATOM 755 C C . TRP B 1 7 ? 6.008 8.406 -3.471 1 97.19 7 TRP B C 1
ATOM 757 O O . TRP B 1 7 ? 6.523 8.562 -2.363 1 97.19 7 TRP B O 1
ATOM 767 N N . MET B 1 8 ? 4.852 7.637 -3.588 1 98.38 8 MET B N 1
ATOM 768 C CA . MET B 1 8 ? 4.18 7.02 -2.447 1 98.38 8 MET B CA 1
ATOM 769 C C . MET B 1 8 ? 4.859 5.711 -2.057 1 98.38 8 MET B C 1
ATOM 771 O O . MET B 1 8 ? 5.426 5.023 -2.908 1 98.38 8 MET B O 1
ATOM 775 N N . THR B 1 9 ? 4.789 5.387 -0.807 1 98.19 9 THR B N 1
ATOM 776 C CA . THR B 1 9 ? 5.281 4.145 -0.221 1 98.19 9 THR B CA 1
ATOM 777 C C . THR B 1 9 ? 4.156 3.406 0.503 1 98.19 9 THR B C 1
ATOM 779 O O . THR B 1 9 ? 3.055 3.936 0.652 1 98.19 9 THR B O 1
ATOM 782 N N . ILE B 1 10 ? 4.473 2.154 0.917 1 98.38 10 ILE B N 1
ATOM 783 C CA . ILE B 1 10 ? 3.457 1.348 1.584 1 98.38 10 ILE B CA 1
ATOM 784 C C . ILE B 1 10 ? 3.059 2.006 2.904 1 98.38 10 ILE B C 1
ATOM 786 O O . ILE B 1 10 ? 1.903 1.918 3.324 1 98.38 10 ILE B O 1
ATOM 790 N N . ALA B 1 11 ? 4.008 2.721 3.535 1 98.31 11 ALA B N 1
ATOM 791 C CA . ALA B 1 11 ? 3.727 3.436 4.777 1 98.31 11 ALA B CA 1
ATOM 792 C C . ALA B 1 11 ? 2.592 4.438 4.586 1 98.31 11 ALA B C 1
ATOM 794 O O . ALA B 1 11 ? 1.767 4.629 5.48 1 98.31 11 ALA B O 1
ATOM 795 N N . ASP B 1 12 ? 2.557 5.066 3.461 1 98.75 12 ASP B N 1
ATOM 796 C CA . ASP B 1 12 ? 1.531 6.066 3.178 1 98.75 12 ASP B CA 1
ATOM 797 C C . ASP B 1 12 ? 0.134 5.453 3.234 1 98.75 12 ASP B C 1
ATOM 799 O O . ASP B 1 12 ? -0.787 6.047 3.801 1 98.75 12 ASP B O 1
ATOM 803 N N . ASP B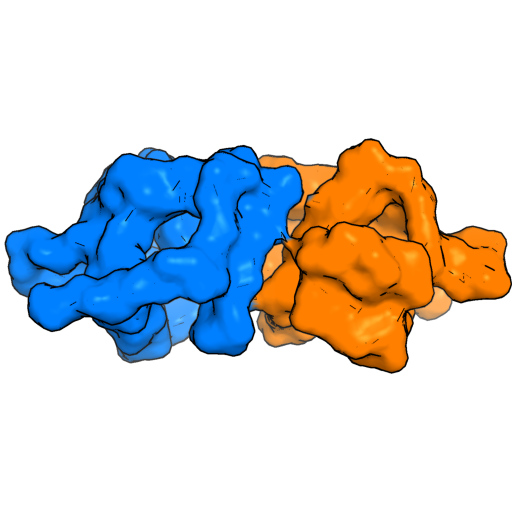 1 13 ? -0.008 4.289 2.654 1 98.69 13 ASP B N 1
ATOM 804 C CA . ASP B 1 13 ? -1.3 3.611 2.682 1 98.69 13 ASP B CA 1
ATOM 805 C C . ASP B 1 13 ? -1.717 3.279 4.113 1 98.69 13 ASP B C 1
ATOM 807 O O . ASP B 1 13 ? -2.883 3.434 4.477 1 98.69 13 ASP B O 1
ATOM 811 N N . ARG B 1 14 ? -0.762 2.826 4.906 1 98.5 14 ARG B N 1
ATOM 812 C CA . ARG B 1 14 ? -1.066 2.463 6.285 1 98.5 14 ARG B CA 1
ATOM 813 C C . ARG B 1 14 ? -1.448 3.691 7.105 1 98.5 14 ARG B C 1
ATOM 815 O O . ARG B 1 14 ? -2.379 3.641 7.91 1 98.5 14 ARG B O 1
ATOM 822 N N . ILE B 1 15 ? -0.736 4.73 6.883 1 98.81 15 ILE B N 1
ATOM 823 C CA . ILE B 1 15 ? -1.037 5.98 7.57 1 98.81 15 ILE B CA 1
ATOM 824 C C . ILE B 1 15 ? -2.449 6.441 7.215 1 98.81 15 ILE B C 1
ATOM 826 O O . ILE B 1 15 ? -3.246 6.762 8.094 1 98.81 15 ILE B O 1
ATOM 830 N N . LEU B 1 16 ? -2.762 6.473 5.941 1 98.81 16 LEU B N 1
ATOM 831 C CA . LEU B 1 16 ? -4.078 6.918 5.488 1 98.81 16 LEU B CA 1
ATOM 832 C C . LEU B 1 16 ? -5.172 6.004 6.031 1 98.81 16 LEU B C 1
ATOM 834 O O . LEU B 1 16 ? -6.227 6.48 6.461 1 98.81 16 LEU B O 1
ATOM 838 N N . GLU B 1 17 ? -4.973 4.703 6.004 1 98.75 17 GLU B N 1
ATOM 839 C CA . GLU B 1 17 ? -5.957 3.764 6.531 1 98.75 17 GLU B CA 1
ATOM 840 C C . GLU B 1 17 ? -6.18 3.98 8.023 1 98.75 17 GLU B C 1
ATOM 842 O O . GLU B 1 17 ? -7.316 3.943 8.5 1 98.75 17 GLU B O 1
ATOM 847 N N . TYR B 1 18 ? -5.09 4.094 8.734 1 98.56 18 TYR B N 1
ATOM 848 C CA . TYR B 1 18 ? -5.199 4.344 10.172 1 98.56 18 TYR B CA 1
ATOM 849 C C . TYR B 1 18 ? -6.039 5.586 10.445 1 98.56 18 TYR B C 1
ATOM 851 O O . TYR B 1 18 ? -6.973 5.543 11.25 1 98.56 18 TYR B O 1
ATOM 859 N N . LEU B 1 19 ? -5.719 6.688 9.797 1 98.75 19 LEU B N 1
ATOM 860 C CA . LEU B 1 19 ? -6.41 7.949 10.023 1 98.75 19 LEU B CA 1
ATOM 861 C C . LEU B 1 19 ? -7.859 7.875 9.547 1 98.75 19 LEU B C 1
ATOM 863 O O . LEU B 1 19 ? -8.734 8.531 10.109 1 98.75 19 LEU B O 1
ATOM 867 N N . SER B 1 20 ? -8.062 7.145 8.492 1 98.56 20 SER B N 1
ATOM 868 C CA . SER B 1 20 ? -9.438 6.949 8.047 1 98.56 20 SER B CA 1
ATOM 869 C C . SER B 1 20 ? -10.305 6.352 9.156 1 98.56 20 SER B C 1
ATOM 871 O O . SER B 1 20 ? -11.492 6.652 9.25 1 98.56 20 SER B O 1
ATOM 873 N N . SER B 1 21 ? -9.727 5.52 9.945 1 97.31 21 SER B N 1
ATOM 874 C CA . SER B 1 21 ? -10.453 4.855 11.023 1 97.31 21 SER B CA 1
ATOM 875 C C . SER B 1 21 ? -10.508 5.727 12.266 1 97.31 21 SER B C 1
ATOM 877 O O . SER B 1 21 ? -11.477 5.676 13.031 1 97.31 21 SER B O 1
ATOM 879 N N . THR B 1 22 ? -9.523 6.605 12.523 1 97.69 22 THR B N 1
ATOM 880 C CA . THR B 1 22 ? -9.422 7.359 13.766 1 97.69 22 THR B CA 1
ATOM 881 C C . THR B 1 22 ? -9.703 8.844 13.523 1 97.69 22 THR B C 1
ATOM 883 O O . THR B 1 22 ? -9.844 9.617 14.477 1 97.69 22 THR B O 1
ATOM 886 N N . GLU B 1 23 ? -9.773 9.203 12.281 1 97.19 23 GLU B N 1
ATOM 887 C CA . GLU B 1 23 ? -10.023 10.562 11.812 1 97.19 23 GLU B CA 1
ATOM 888 C C . GLU B 1 23 ? -8.797 11.453 12.016 1 97.19 23 GLU B C 1
ATOM 890 O O . GLU B 1 23 ? -8.305 12.062 11.062 1 97.19 23 GLU B O 1
ATOM 895 N N . THR B 1 24 ? -8.312 11.523 13.266 1 98.31 24 THR B N 1
ATOM 896 C CA . THR B 1 24 ? -7.148 12.336 13.586 1 98.31 24 THR B CA 1
ATOM 897 C C . THR B 1 24 ? -6.164 11.555 14.453 1 98.31 24 THR B C 1
ATOM 899 O O . THR B 1 24 ? -6.562 10.656 15.195 1 98.31 24 THR B O 1
ATOM 902 N N . SER B 1 25 ? -4.844 11.953 14.328 1 98.69 25 SER B N 1
ATOM 903 C CA . SER B 1 25 ? -3.826 11.336 15.172 1 98.69 25 SER B CA 1
ATOM 904 C C . SER B 1 25 ? -2.477 12.031 15 1 98.69 25 SER B C 1
ATOM 906 O O . SER B 1 25 ? -2.354 12.984 14.234 1 98.69 25 SER B O 1
ATOM 908 N N . THR B 1 26 ? -1.496 11.57 15.789 1 98.81 26 THR B N 1
ATOM 909 C CA . THR B 1 26 ? -0.115 12.031 15.703 1 98.81 26 THR B CA 1
ATOM 910 C C . THR B 1 26 ? 0.812 10.891 15.297 1 98.81 26 THR B C 1
ATOM 912 O O . THR B 1 26 ? 0.487 9.719 15.492 1 98.81 26 THR B O 1
ATOM 915 N N . PRO B 1 27 ? 1.973 11.281 14.727 1 98.69 27 PRO B N 1
ATOM 916 C CA . PRO B 1 27 ? 2.947 10.242 14.398 1 98.69 27 PRO B CA 1
ATOM 917 C C . PRO B 1 27 ? 3.266 9.336 15.586 1 98.69 27 PRO B C 1
ATOM 919 O O . PRO B 1 27 ? 3.377 8.117 15.422 1 98.69 27 PRO B O 1
ATOM 922 N N . LYS B 1 28 ? 3.342 9.906 16.766 1 98.56 28 LYS B N 1
ATOM 923 C CA . LYS B 1 28 ? 3.627 9.117 17.953 1 98.56 28 LYS B CA 1
ATOM 924 C C . LYS B 1 28 ? 2.51 8.117 18.234 1 98.56 28 LYS B C 1
ATOM 926 O O . LYS B 1 28 ? 2.773 6.941 18.5 1 98.56 28 LYS B O 1
ATOM 931 N N . LYS B 1 29 ? 1.316 8.602 18.25 1 98.38 29 LYS B N 1
ATOM 932 C CA . LYS B 1 29 ? 0.177 7.723 18.516 1 98.38 29 LYS B CA 1
ATOM 933 C C . LYS B 1 29 ? 0.076 6.621 17.469 1 98.38 29 LYS B C 1
ATOM 935 O O . LYS B 1 29 ? -0.28 5.484 17.781 1 98.38 29 LYS B O 1
ATOM 940 N N . MET B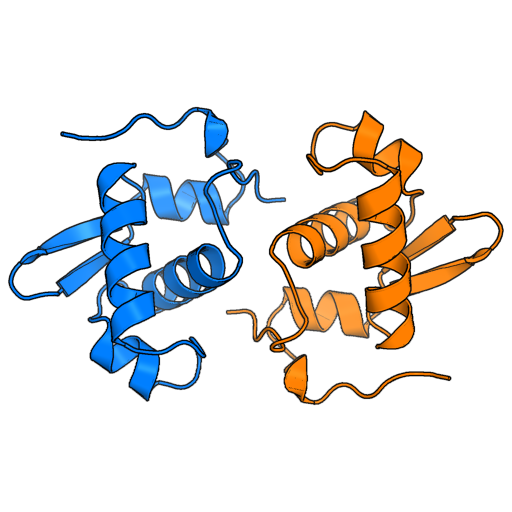 1 30 ? 0.319 6.93 16.219 1 98.19 30 MET B N 1
ATOM 941 C CA . MET B 1 30 ? 0.311 5.926 15.164 1 98.19 30 MET B CA 1
ATOM 942 C C . MET B 1 30 ? 1.347 4.84 15.438 1 98.19 30 MET B C 1
ATOM 944 O O . MET B 1 30 ? 1.031 3.648 15.383 1 98.19 30 MET B O 1
ATOM 948 N N . GLU B 1 31 ? 2.566 5.277 15.773 1 98.31 31 GLU B N 1
ATOM 949 C CA . GLU B 1 31 ? 3.625 4.324 16.094 1 98.31 31 GLU B CA 1
ATOM 950 C C . GLU B 1 31 ? 3.242 3.451 17.281 1 98.31 31 GLU B C 1
ATOM 952 O O . GLU B 1 31 ? 3.385 2.229 17.234 1 98.31 31 GLU B O 1
ATOM 957 N N . ASP B 1 32 ? 2.664 4.098 18.312 1 98.06 32 ASP B N 1
ATOM 958 C CA . ASP B 1 32 ? 2.322 3.406 19.547 1 98.06 32 ASP B CA 1
ATOM 959 C C . ASP B 1 32 ? 1.203 2.393 19.328 1 98.06 32 ASP B C 1
ATOM 961 O O . ASP B 1 32 ? 1.073 1.425 20.078 1 98.06 32 ASP B O 1
ATOM 965 N N . SER B 1 33 ? 0.405 2.654 18.391 1 96.06 33 SER B N 1
ATOM 966 C CA . SER B 1 33 ? -0.739 1.787 18.125 1 96.06 33 SER B CA 1
ATOM 967 C C . SER B 1 33 ? -0.289 0.401 17.672 1 96.06 33 SER B C 1
ATOM 969 O O . SER B 1 33 ? -1.012 -0.581 17.844 1 96.06 33 SER B O 1
ATOM 971 N N . GLY B 1 34 ? 0.89 0.325 16.969 1 94.31 34 GLY B N 1
ATOM 972 C CA . GLY B 1 34 ? 1.389 -0.932 16.438 1 94.31 34 GLY B CA 1
ATOM 973 C C . GLY B 1 34 ? 0.786 -1.288 15.086 1 94.31 34 GLY B C 1
ATOM 974 O O . GLY B 1 34 ? 1.196 -2.264 14.453 1 94.31 34 GLY B O 1
ATOM 975 N N . SER B 1 35 ? -0.172 -0.528 14.711 1 91.81 35 SER B N 1
ATOM 976 C CA . SER B 1 35 ? -0.829 -0.782 13.438 1 91.81 35 SER B CA 1
ATOM 977 C C . SER B 1 35 ? -0.026 -0.201 12.273 1 91.81 35 SER B C 1
ATOM 979 O O . SER B 1 35 ? -0.057 -0.733 11.164 1 91.81 35 SER B O 1
ATOM 981 N N . VAL B 1 36 ? 0.578 0.873 12.461 1 95.62 36 VAL B N 1
ATOM 982 C CA . VAL B 1 36 ? 1.528 1.479 11.539 1 95.62 36 VAL B CA 1
ATOM 983 C C . VAL B 1 36 ? 2.955 1.178 11.992 1 95.62 36 VAL B C 1
ATOM 985 O O . VAL B 1 36 ? 3.459 1.8 12.93 1 95.62 36 VAL B O 1
ATOM 988 N N . ARG B 1 37 ? 3.59 0.271 11.406 1 96.44 37 ARG B N 1
ATOM 989 C CA . ARG B 1 37 ? 4.828 -0.309 11.922 1 96.44 37 ARG B CA 1
ATOM 990 C C . ARG B 1 37 ? 6.047 0.394 11.336 1 96.44 37 ARG B C 1
ATOM 992 O O . ARG B 1 37 ? 6.887 -0.24 10.695 1 96.44 37 ARG B O 1
ATOM 999 N N . PHE B 1 38 ? 6.168 1.564 11.523 1 97.5 38 PHE B N 1
ATOM 1000 C CA . PHE B 1 38 ? 7.289 2.43 11.18 1 97.5 38 PHE B CA 1
ATOM 1001 C C . PHE B 1 38 ? 7.66 3.33 12.352 1 97.5 38 PHE B C 1
ATOM 1003 O O . PHE B 1 38 ? 6.887 3.469 13.305 1 97.5 38 PHE B O 1
ATOM 1010 N N . THR B 1 39 ? 8.789 3.828 12.336 1 97.56 39 THR B N 1
ATOM 1011 C CA . THR B 1 39 ? 9.219 4.715 13.414 1 97.56 39 THR B CA 1
ATOM 1012 C C . THR B 1 39 ? 8.438 6.023 13.375 1 97.56 39 THR B C 1
ATOM 1014 O O . THR B 1 39 ? 7.996 6.461 12.312 1 97.56 39 THR B O 1
ATOM 1017 N N . ARG B 1 40 ? 8.289 6.637 14.555 1 98.19 40 ARG B N 1
ATOM 1018 C CA . ARG B 1 40 ? 7.613 7.926 14.68 1 98.19 40 ARG B CA 1
ATOM 1019 C C . ARG B 1 40 ? 8.219 8.953 13.734 1 98.19 40 ARG B C 1
ATOM 1021 O O . ARG B 1 40 ? 7.5 9.734 13.109 1 98.19 40 ARG B O 1
ATOM 1028 N N . GLN B 1 41 ? 9.508 8.984 13.664 1 98.44 41 GLN B N 1
ATOM 1029 C CA . GLN B 1 41 ? 10.203 9.938 12.805 1 98.44 41 GLN B CA 1
ATOM 1030 C C . GLN B 1 41 ? 9.797 9.75 11.344 1 98.44 41 GLN B C 1
ATOM 1032 O O . GLN B 1 41 ? 9.469 10.719 10.656 1 98.44 41 GLN B O 1
ATOM 1037 N N . TYR B 1 42 ? 9.836 8.508 10.883 1 98.75 42 TYR B N 1
ATOM 1038 C CA . TYR B 1 42 ? 9.492 8.203 9.492 1 98.75 42 TYR B CA 1
ATOM 1039 C C . TYR B 1 42 ? 8.016 8.477 9.227 1 98.75 42 TYR B C 1
ATOM 1041 O O . TYR B 1 42 ? 7.656 9.023 8.18 1 98.75 42 TYR B O 1
ATOM 1049 N N . ILE B 1 43 ? 7.168 8.07 10.18 1 98.81 43 ILE B N 1
ATOM 1050 C CA . ILE B 1 43 ? 5.742 8.367 10.055 1 98.81 43 ILE B CA 1
ATOM 1051 C C . ILE B 1 43 ? 5.539 9.875 9.906 1 98.81 43 ILE B C 1
ATOM 1053 O O . ILE B 1 43 ? 4.734 10.32 9.086 1 98.81 43 ILE B O 1
ATOM 1057 N N . GLY B 1 44 ? 6.215 10.633 10.703 1 98.75 44 GLY B N 1
ATOM 1058 C CA . GLY B 1 44 ? 6.129 12.078 10.602 1 98.75 44 GLY B CA 1
ATOM 1059 C C . GLY B 1 44 ? 6.516 12.609 9.234 1 98.75 44 GLY B C 1
ATOM 1060 O O . GLY B 1 44 ? 5.84 13.484 8.688 1 98.75 44 GLY B O 1
ATOM 1061 N N . GLU B 1 45 ? 7.594 12.164 8.719 1 98.69 45 GLU B N 1
ATOM 1062 C CA . GLU B 1 45 ? 8.055 12.555 7.387 1 98.69 45 GLU B CA 1
ATOM 1063 C C . GLU B 1 45 ? 6.992 12.266 6.328 1 98.69 45 GLU B C 1
ATOM 1065 O O . GLU B 1 45 ? 6.727 13.102 5.465 1 98.69 45 GLU B O 1
ATOM 1070 N N . ARG B 1 46 ? 6.496 11.07 6.41 1 98.75 46 ARG B N 1
ATOM 1071 C CA . ARG B 1 46 ? 5.484 10.672 5.438 1 98.75 46 ARG B CA 1
ATOM 1072 C C . ARG B 1 46 ? 4.215 11.5 5.594 1 98.75 46 ARG B C 1
ATOM 1074 O O . ARG B 1 46 ? 3.572 11.852 4.602 1 98.75 46 ARG B O 1
ATOM 1081 N N . CYS B 1 47 ? 3.779 11.773 6.84 1 98.81 47 CYS B N 1
ATOM 1082 C CA . CYS B 1 47 ? 2.619 12.633 7.062 1 98.81 47 CYS B CA 1
ATOM 1083 C C . CYS B 1 47 ? 2.814 14 6.414 1 98.81 47 CYS B C 1
ATOM 1085 O O . CYS B 1 47 ? 1.891 14.539 5.801 1 98.81 47 CYS B O 1
ATOM 1087 N N . ARG B 1 48 ? 3.975 14.586 6.578 1 98.5 48 ARG B N 1
ATOM 1088 C CA . ARG B 1 48 ? 4.266 15.867 5.953 1 98.5 48 ARG B CA 1
ATOM 1089 C C . ARG B 1 48 ? 4.137 15.781 4.434 1 98.5 48 ARG B C 1
ATOM 1091 O O . ARG B 1 48 ? 3.553 16.656 3.803 1 98.5 48 ARG B O 1
ATOM 1098 N N . LYS B 1 49 ? 4.688 14.75 3.906 1 98.62 49 LYS B N 1
ATOM 1099 C CA . LYS B 1 49 ? 4.605 14.547 2.463 1 98.62 49 LYS B CA 1
ATOM 1100 C C . LYS B 1 49 ? 3.156 14.398 2.008 1 98.62 49 LYS B C 1
ATOM 1102 O O . LYS B 1 49 ? 2.73 15.055 1.053 1 98.62 49 LYS B O 1
ATOM 1107 N N . LEU B 1 50 ? 2.41 13.539 2.648 1 98.75 50 LEU B N 1
ATOM 1108 C CA . LEU B 1 50 ? 1 13.344 2.338 1 98.75 50 LEU B CA 1
ATOM 1109 C C . LEU B 1 50 ? 0.228 14.648 2.447 1 98.75 50 LEU B C 1
ATOM 1111 O O . LEU B 1 50 ? -0.672 14.914 1.646 1 98.75 50 LEU B O 1
ATOM 1115 N N . ALA B 1 51 ? 0.566 15.43 3.49 1 98.69 51 ALA B N 1
ATOM 1116 C CA . ALA B 1 51 ? -0.089 16.719 3.674 1 98.69 51 ALA B CA 1
ATOM 1117 C C . ALA B 1 51 ? 0.246 17.672 2.527 1 98.69 51 ALA B C 1
ATOM 1119 O O . ALA B 1 51 ? -0.617 18.422 2.061 1 98.69 51 ALA B O 1
ATOM 1120 N N . SER B 1 52 ? 1.443 17.656 2.088 1 98.5 52 SER B N 1
ATOM 1121 C CA . SER B 1 52 ? 1.873 18.547 1.02 1 98.5 52 SER B CA 1
ATOM 1122 C C . SER B 1 52 ? 1.165 18.219 -0.292 1 98.5 52 SER B C 1
ATOM 1124 O O . SER B 1 52 ? 1.16 19.031 -1.218 1 98.5 52 SER B O 1
ATOM 1126 N N . TYR B 1 53 ? 0.592 17.062 -0.429 1 98.5 53 TYR B N 1
ATOM 1127 C CA . TYR B 1 53 ? -0.16 16.688 -1.619 1 98.5 53 TYR B CA 1
ATOM 1128 C C . TYR B 1 53 ? -1.659 16.703 -1.348 1 98.5 53 TYR B C 1
ATOM 1130 O O . TYR B 1 53 ? -2.455 16.266 -2.182 1 98.5 53 TYR B O 1
ATOM 1138 N N . GLY B 1 54 ? -2.045 17.062 -0.142 1 98.31 54 GLY B N 1
ATOM 1139 C CA . GLY B 1 54 ? -3.439 17.312 0.173 1 98.31 54 GLY B CA 1
ATOM 1140 C C . GLY B 1 54 ? -4.184 16.094 0.654 1 98.31 54 GLY B C 1
ATOM 1141 O O . GLY B 1 54 ? -5.402 16.125 0.83 1 98.31 54 GLY B O 1
ATOM 1142 N N . LEU B 1 55 ? -3.508 14.992 0.836 1 98.75 55 LEU B N 1
ATOM 1143 C CA . LEU B 1 55 ? -4.152 13.773 1.324 1 98.75 55 LEU B CA 1
ATOM 1144 C C . LEU B 1 55 ? -4.383 13.852 2.83 1 98.75 55 LEU B C 1
ATOM 1146 O O . LEU B 1 55 ? -5.266 13.172 3.361 1 98.75 55 LEU B O 1
ATOM 1150 N N . LEU B 1 56 ? -3.547 14.609 3.482 1 98.81 56 LEU B N 1
ATOM 1151 C CA . LEU B 1 56 ? -3.711 14.922 4.898 1 98.81 56 LEU B CA 1
ATOM 1152 C C . LEU B 1 56 ? -3.738 16.422 5.125 1 98.81 56 LEU B C 1
ATOM 1154 O O . LEU B 1 56 ? -3.318 17.203 4.258 1 98.81 56 LEU B O 1
ATOM 1158 N N . LYS B 1 57 ? -4.34 16.781 6.27 1 98.69 57 LYS B N 1
ATOM 1159 C CA . LYS B 1 57 ? -4.246 18.141 6.777 1 98.69 57 LYS B CA 1
ATOM 1160 C C . LYS B 1 57 ? -3.512 18.188 8.117 1 98.69 57 LYS B C 1
ATOM 1162 O O . LYS B 1 57 ? -3.805 17.391 9.016 1 98.69 57 LYS B O 1
ATOM 1167 N N . HIS B 1 58 ? -2.502 19 8.117 1 98.5 58 HIS B N 1
ATOM 1168 C CA . HIS B 1 58 ? -1.827 19.25 9.391 1 98.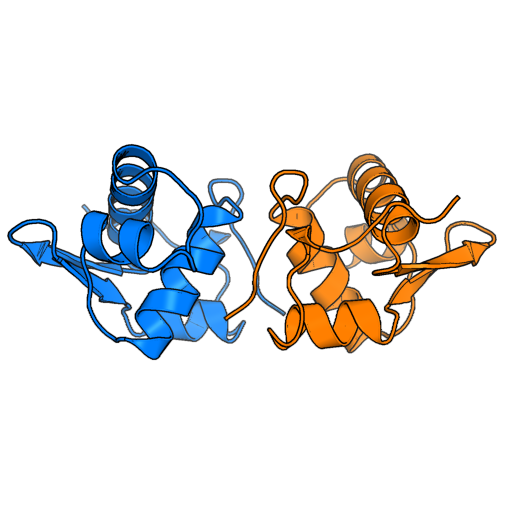5 58 HIS B CA 1
ATOM 1169 C C . HIS B 1 58 ? -2.594 20.266 10.234 1 98.5 58 HIS B C 1
ATOM 1171 O O . HIS B 1 58 ? -2.783 21.406 9.82 1 98.5 58 HIS B O 1
ATOM 1177 N N . LEU B 1 59 ? -2.977 19.906 11.461 1 98.25 59 LEU B N 1
ATOM 1178 C CA . LEU B 1 59 ? -3.832 20.75 12.289 1 98.25 59 LEU B CA 1
ATOM 1179 C C . LEU B 1 59 ? -3.004 21.531 13.297 1 98.25 59 LEU B C 1
ATOM 1181 O O . LEU B 1 59 ? -3.545 22.328 14.062 1 98.25 59 LEU B O 1
ATOM 1185 N N . GLY B 1 60 ? -1.71 21.328 13.258 1 97.38 60 GLY B N 1
ATOM 1186 C CA . GLY B 1 60 ? -0.819 21.922 14.242 1 97.38 60 GLY B CA 1
ATOM 1187 C C . GLY B 1 60 ? -0.389 20.953 15.32 1 97.38 60 GLY B C 1
ATOM 1188 O O . GLY B 1 60 ? -1.091 19.969 15.602 1 97.38 60 GLY B O 1
ATOM 1189 N N . ASN B 1 61 ? 0.831 21.188 15.875 1 96.62 61 ASN B N 1
ATOM 1190 C CA . ASN B 1 61 ? 1.362 20.422 16.984 1 96.62 61 ASN B CA 1
ATOM 1191 C C . ASN B 1 61 ? 1.509 18.938 16.625 1 96.62 61 ASN B C 1
ATOM 1193 O O . ASN B 1 61 ? 1.238 18.062 17.453 1 96.62 61 ASN B O 1
ATOM 1197 N N . GLY B 1 62 ? 1.7 18.656 15.406 1 97.44 62 GLY B N 1
ATOM 1198 C CA . GLY B 1 62 ? 1.995 17.297 14.961 1 97.44 62 GLY B CA 1
ATOM 1199 C C . GLY B 1 62 ? 0.751 16.469 14.734 1 97.44 62 GLY B C 1
ATOM 1200 O O . GLY B 1 62 ? 0.841 15.25 14.539 1 97.44 62 GLY B O 1
ATOM 1201 N N . VAL B 1 63 ? -0.445 17.156 14.758 1 98.69 63 VAL B N 1
ATOM 1202 C CA . VAL B 1 63 ? -1.704 16.453 14.578 1 98.69 63 VAL B CA 1
ATOM 1203 C C . VAL B 1 63 ? -2.121 16.484 13.109 1 98.69 63 VAL B C 1
ATOM 1205 O O . VAL B 1 63 ? -2.145 17.562 12.492 1 98.69 63 VAL B O 1
ATOM 1208 N N . TYR B 1 64 ? -2.459 15.266 12.57 1 98.81 64 TYR B N 1
ATOM 1209 C CA . TYR B 1 64 ? -2.871 15.156 11.172 1 98.81 64 TYR B CA 1
ATOM 1210 C C . TYR B 1 64 ? -4.27 14.562 11.062 1 98.81 64 TYR B C 1
ATOM 1212 O O . TYR B 1 64 ? -4.648 13.688 11.844 1 98.81 64 TYR B O 1
ATOM 1220 N N . ARG B 1 65 ? -4.973 15.047 10.102 1 98.88 65 ARG B N 1
ATOM 1221 C CA . ARG B 1 65 ? -6.305 14.555 9.766 1 98.88 65 ARG B CA 1
ATOM 1222 C C . ARG B 1 65 ? -6.387 14.148 8.305 1 98.88 65 ARG B C 1
ATOM 1224 O O . ARG B 1 65 ? -5.859 14.844 7.43 1 98.88 65 ARG B O 1
ATOM 1231 N N . ILE B 1 66 ? -7.008 13.031 8.055 1 98.88 66 ILE B N 1
ATOM 1232 C CA . ILE B 1 66 ? -7.199 12.656 6.66 1 98.88 66 ILE B CA 1
ATOM 1233 C C . ILE B 1 66 ? -8.219 13.586 6.008 1 98.88 66 ILE B C 1
ATOM 1235 O O . ILE B 1 66 ? -9.211 13.969 6.633 1 98.88 66 ILE B O 1
ATOM 1239 N N . THR B 1 67 ? -7.973 13.992 4.793 1 98.69 67 THR B N 1
ATOM 1240 C CA . THR B 1 67 ? -8.883 14.859 4.047 1 98.69 67 THR B CA 1
ATOM 1241 C C . THR B 1 67 ? -9.859 14.031 3.219 1 98.69 67 THR B C 1
ATOM 1243 O O . THR B 1 67 ? -9.742 12.805 3.152 1 98.69 67 THR B O 1
ATOM 1246 N N . ASN B 1 68 ? -10.836 14.742 2.604 1 98.5 68 ASN B N 1
ATOM 1247 C CA . ASN B 1 68 ? -11.711 14.07 1.646 1 98.5 68 ASN B CA 1
ATOM 1248 C C . ASN B 1 68 ? -10.914 13.461 0.494 1 98.5 68 ASN B C 1
ATOM 1250 O O . ASN B 1 68 ? -11.234 12.367 0.025 1 98.5 68 ASN B O 1
ATOM 1254 N N . THR B 1 69 ? -9.891 14.18 0.025 1 98.44 69 THR B N 1
ATOM 1255 C CA . THR B 1 69 ? -9.016 13.68 -1.031 1 98.44 69 THR B CA 1
ATOM 1256 C C . THR B 1 69 ? -8.336 12.383 -0.597 1 98.44 69 THR B C 1
ATOM 1258 O O . THR B 1 69 ? -8.258 11.43 -1.368 1 98.44 69 THR B O 1
ATOM 1261 N N . GLY B 1 70 ? -7.816 12.367 0.611 1 98.69 70 GLY B N 1
ATOM 1262 C CA . GLY B 1 70 ? -7.219 11.156 1.145 1 98.69 70 GLY B CA 1
ATOM 1263 C C . GLY B 1 70 ? -8.18 9.977 1.167 1 98.69 70 GLY B C 1
ATOM 1264 O O . GLY B 1 70 ? -7.801 8.859 0.826 1 98.69 70 GLY B O 1
ATOM 1265 N N . GLU B 1 71 ? -9.445 10.242 1.574 1 98.75 71 GLU B N 1
ATOM 1266 C CA . GLU B 1 71 ? -10.469 9.203 1.596 1 98.75 71 GLU B CA 1
ATOM 1267 C C . GLU B 1 71 ? -10.766 8.688 0.189 1 98.75 71 GLU B C 1
ATOM 1269 O O . GLU B 1 71 ? -10.875 7.477 -0.025 1 98.75 71 GLU B O 1
ATOM 1274 N N . GLN B 1 72 ? -10.906 9.602 -0.729 1 98.69 72 GLN B N 1
ATOM 1275 C CA . GLN B 1 72 ? -11.18 9.234 -2.113 1 98.69 72 GLN B CA 1
ATOM 1276 C C . GLN B 1 72 ? -10.055 8.383 -2.693 1 98.69 72 GLN B C 1
ATOM 1278 O O . GLN B 1 72 ? -10.305 7.473 -3.484 1 98.69 72 GLN B O 1
ATOM 1283 N N . TYR B 1 73 ? -8.828 8.672 -2.293 1 98.75 73 TYR B N 1
ATOM 1284 C CA . TYR B 1 73 ? -7.688 7.867 -2.721 1 98.75 73 TYR B CA 1
ATOM 1285 C C . TYR B 1 73 ? -7.816 6.434 -2.221 1 98.75 73 TYR B C 1
ATOM 1287 O O . TYR B 1 73 ? -7.633 5.484 -2.986 1 98.75 73 TYR B O 1
ATOM 1295 N N . LEU B 1 74 ? -8.172 6.32 -0.921 1 98.31 74 LEU B N 1
ATO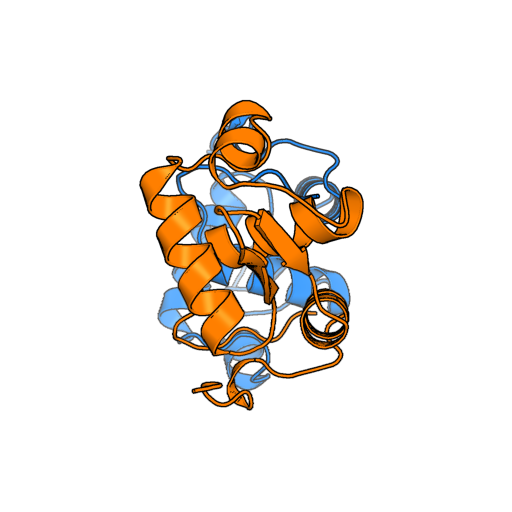M 1296 C CA . LEU B 1 74 ? -8.312 4.992 -0.333 1 98.31 74 LEU B CA 1
ATOM 1297 C C . LEU B 1 74 ? -9.406 4.203 -1.041 1 98.31 74 LEU B C 1
ATOM 1299 O O . LEU B 1 74 ? -9.344 2.973 -1.115 1 98.31 74 LEU B O 1
ATOM 1303 N N . GLN B 1 75 ? -10.391 4.941 -1.625 1 97.56 75 GLN B N 1
ATOM 1304 C CA . GLN B 1 75 ? -11.516 4.301 -2.295 1 97.56 75 GLN B CA 1
ATOM 1305 C C . GLN B 1 75 ? -11.219 4.066 -3.773 1 97.56 75 GLN B C 1
ATOM 1307 O O . GLN B 1 75 ? -12.023 3.471 -4.488 1 97.56 75 GLN B O 1
ATOM 1312 N N . GLY B 1 76 ? -10.086 4.531 -4.227 1 97.38 76 GLY B N 1
ATOM 1313 C CA . GLY B 1 76 ? -9.711 4.363 -5.621 1 97.38 76 GLY B CA 1
ATOM 1314 C C . GLY B 1 76 ? -10.398 5.348 -6.547 1 97.38 76 GLY B C 1
ATOM 1315 O O . GLY B 1 76 ? -10.531 5.086 -7.746 1 97.38 76 GLY B O 1
ATOM 1316 N N . GLU B 1 77 ? -10.812 6.426 -5.98 1 98.12 77 GLU B N 1
ATOM 1317 C CA . GLU B 1 77 ? -11.609 7.379 -6.746 1 98.12 77 GLU B CA 1
ATOM 1318 C C . GLU B 1 77 ? -10.727 8.453 -7.387 1 98.12 77 GLU B C 1
ATOM 1320 O O . GLU B 1 77 ? -11.164 9.164 -8.289 1 98.12 77 GLU B O 1
ATOM 1325 N N . ILE B 1 78 ? -9.523 8.57 -6.91 1 97.56 78 ILE B N 1
ATOM 1326 C CA . ILE B 1 78 ? -8.617 9.539 -7.516 1 97.56 78 ILE B CA 1
ATOM 1327 C C . ILE B 1 78 ? -7.266 8.875 -7.785 1 97.56 78 ILE B C 1
ATOM 1329 O O . ILE B 1 78 ? -6.93 7.863 -7.172 1 97.56 78 ILE B O 1
ATOM 1333 N N . ASP B 1 79 ? -6.574 9.461 -8.727 1 97.94 79 ASP B N 1
ATOM 1334 C CA . ASP B 1 79 ? -5.207 9.078 -9.062 1 97.94 79 ASP B CA 1
ATOM 1335 C C . ASP B 1 79 ? -4.195 9.984 -8.367 1 97.94 79 ASP B C 1
ATOM 1337 O O . ASP B 1 79 ? -4.098 11.172 -8.68 1 97.94 79 ASP B O 1
ATOM 1341 N N . ALA B 1 80 ? -3.387 9.422 -7.469 1 97.94 80 ALA B N 1
ATOM 1342 C CA . ALA B 1 80 ? -2.451 10.227 -6.684 1 97.94 80 ALA B CA 1
ATOM 1343 C C . ALA B 1 80 ? -1.408 10.883 -7.578 1 97.94 80 ALA B C 1
ATOM 1345 O O . ALA B 1 80 ? -0.798 11.891 -7.195 1 97.94 80 ALA B O 1
ATOM 1346 N N . GLU B 1 81 ? -1.184 10.312 -8.734 1 96.69 81 GLU B N 1
ATOM 1347 C CA . GLU B 1 81 ? -0.231 10.906 -9.672 1 96.69 81 GLU B CA 1
ATOM 1348 C C . GLU B 1 81 ? -0.713 12.266 -10.156 1 96.69 81 GLU B C 1
ATOM 1350 O O . GLU B 1 81 ? 0.079 13.07 -10.656 1 96.69 81 GLU B O 1
ATOM 1355 N N . GLU B 1 82 ? -1.977 12.492 -10.07 1 96.94 82 GLU B N 1
ATOM 1356 C CA . GLU B 1 82 ? -2.559 13.742 -10.555 1 96.94 82 GLU B CA 1
ATOM 1357 C C . GLU B 1 82 ? -2.537 14.82 -9.477 1 96.94 82 GLU B C 1
ATOM 1359 O O . GLU B 1 82 ? -2.867 15.977 -9.75 1 96.94 82 GLU B O 1
ATOM 1364 N N . LEU B 1 83 ? -2.203 14.469 -8.312 1 96.81 83 LEU B N 1
ATOM 1365 C CA . LEU B 1 83 ? -2.164 15.438 -7.223 1 96.81 83 LEU B CA 1
ATOM 1366 C C . LEU B 1 83 ? -0.968 16.375 -7.367 1 96.81 83 LEU B C 1
ATOM 1368 O O . LEU B 1 83 ? 0.099 15.953 -7.824 1 96.81 83 LEU B O 1
ATOM 1372 N N . SER B 1 84 ? -1.183 17.594 -6.988 1 94.12 84 SER B N 1
ATOM 1373 C CA . SER B 1 84 ? -0.117 18.578 -6.996 1 94.12 84 SER B CA 1
ATOM 1374 C C . SER B 1 84 ? 0.258 19 -5.578 1 94.12 84 SER B C 1
ATOM 1376 O O . SER B 1 84 ? -0.581 18.984 -4.676 1 94.12 84 SER B O 1
ATOM 1378 N N . HIS B 1 85 ? 1.503 19.312 -5.461 1 92.19 85 HIS B N 1
ATOM 1379 C CA . HIS B 1 85 ? 1.955 19.828 -4.18 1 92.19 85 HIS B CA 1
ATOM 1380 C C . HIS B 1 85 ? 1.154 21.062 -3.777 1 92.19 85 HIS B C 1
ATOM 1382 O O . HIS B 1 85 ? 0.904 21.953 -4.605 1 92.19 85 HIS B O 1
ATOM 1388 N N . ILE B 1 86 ? 0.725 20.938 -2.477 1 85.69 86 ILE B N 1
ATOM 1389 C CA . ILE B 1 86 ? 0.01 22.094 -1.947 1 85.69 86 ILE B CA 1
ATOM 1390 C C . ILE B 1 86 ? 0.962 22.969 -1.124 1 85.69 86 ILE B C 1
ATOM 1392 O O . ILE B 1 86 ? 1.771 22.438 -0.351 1 85.69 86 ILE B O 1
ATOM 1396 N N . GLU B 1 87 ? 1.431 24.141 -1.545 1 66.94 87 GLU B N 1
ATOM 1397 C CA . GLU B 1 87 ? 2.305 25.109 -0.877 1 66.94 87 GLU B CA 1
ATOM 1398 C C . GLU B 1 87 ? 1.804 25.422 0.529 1 66.94 87 GLU B C 1
ATOM 1400 O O . GLU B 1 87 ? 0.603 25.344 0.798 1 66.94 87 GLU B O 1
#

Solvent-accessible surface area (backbone atoms only — not comparable to full-atom values): 9313 Å² total; per-residue (Å²): 96,53,38,78,28,92,88,59,50,44,64,53,55,38,51,51,40,51,23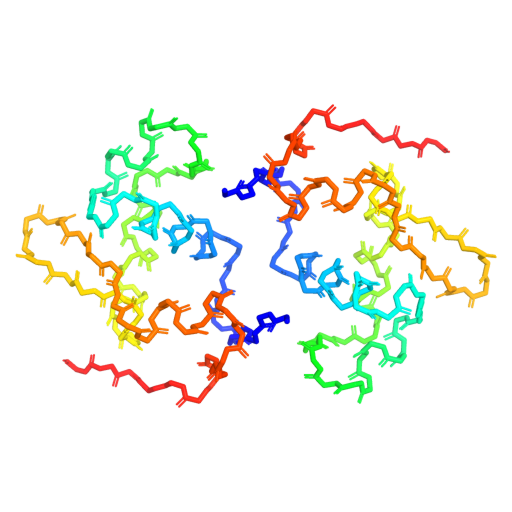,67,75,57,44,54,50,32,36,59,57,41,31,71,64,60,64,37,85,51,52,38,68,58,44,41,53,49,49,53,54,39,27,30,43,47,31,25,40,76,76,55,95,65,30,38,29,56,30,71,59,31,52,34,32,75,68,33,73,40,53,48,66,74,53,54,78,51,131,98,53,38,78,29,90,88,60,50,47,65,53,56,39,51,51,40,51,24,67,74,58,45,53,50,32,35,58,57,42,32,72,67,61,64,37,86,53,54,39,69,56,43,40,55,49,50,52,51,39,27,30,44,46,31,26,41,76,76,56,96,66,29,36,28,56,30,71,59,30,52,34,30,74,67,32,72,39,55,49,64,74,52,54,77,51,132

Nearest PDB structures (foldseek):
  3b73-assembly1_A  TM=9.436E-01  e=6.528E-09  Haloarcula marismortui ATCC 43049
  4rs8-assembly1_B  TM=7.300E-01  e=7.569E-04  Sulfolobus sp. NOB8H2
  5k5q-assembly1_B  TM=6.987E-01  e=1.556E-03  Sulfolobus sp. NOB8H2
  4jba-assembly1_A  TM=8.332E-01  e=1.443E-02  Escherichia coli K-12
  7el2-assembly1_B-2  TM=8.162E-01  e=2.138E-02  Acinetobacter baumannii

Sequence (174 aa):
MRYSADWMTIADDRILEYLSSTETSTPKKMEDSGSVRFTRQYIGERCRKLASYGLLKHLGNGVYRITNTGEQYLQGEIDAEELSHIEMRYSADWMTIADDRILEYLSSTETSTPKKMEDSGSVRFTRQYIGERCRKLASYGLLKHLGNGVYRITNTGEQYLQGEIDAEELSHIE